Protein AF-A0A0C2FYC3-F1 (afdb_monomer_lite)

Secondary structure (DSSP, 8-state):
---S-SS-GGGGSEEE-TTS-EEE-----------EE-SSTTS-EE---EEE--SS--TTT--------BSS--TT----SS-----B-EEEEEEEETTTTEEEEEEEE-

Organism: NCBI:txid51022

pLDDT: mean 89.58, std 9.8, range [42.75, 98.19]

Foldseek 3Di:
DDDPDPDDPVQCDWDADPVRDIDHDDDDDDDDDWDQQQPDPVSGDTDGKDKAWDPPDACVGDADDDDQKFQADDDPDPDDDRDDDGIKHKDKDWDADPVVRGITIIIMID

InterPro domains:
  IPR006202 Neurotransmitter-gated ion-channel ligand-binding domain [PF02931] (8-108)
  IPR018000 Neurotransmitter-gated ion-channel, conserved site [PS00236] (34-48)
  IPR036734 Neurotransmitter-gated ion-channel ligand-binding domain superfamily [G3DSA:2.70.170.10] (2-110)
  IPR036734 Neurotransmitter-gated ion-channel ligand-binding domain superfamily [SSF63712] (11-106)

Structure (mmCIF, N/CA/C/O backbone):
data_AF-A0A0C2FYC3-F1
#
_entry.id   AF-A0A0C2FYC3-F1
#
loop_
_atom_site.group_PDB
_atom_site.id
_atom_site.type_symbol
_atom_site.label_atom_id
_atom_site.label_alt_id
_atom_site.label_comp_id
_atom_site.label_asym_id
_atom_site.label_entity_id
_atom_site.label_seq_id
_atom_site.pdbx_PDB_ins_code
_atom_site.Cartn_x
_atom_site.Cartn_y
_atom_site.Cartn_z
_atom_site.occupancy
_atom_site.B_iso_or_equiv
_atom_site.auth_seq_id
_atom_site.auth_comp_id
_atom_site.auth_asym_id
_atom_site.auth_atom_id
_atom_site.pdbx_PDB_model_num
ATOM 1 N N . ILE A 1 1 ? -22.918 -17.159 5.139 1.00 42.75 1 ILE A N 1
ATOM 2 C CA . ILE A 1 1 ? -22.942 -17.874 3.839 1.00 42.75 1 ILE A CA 1
ATOM 3 C C . ILE A 1 1 ? -21.653 -17.471 3.149 1.00 42.75 1 ILE A C 1
ATOM 5 O O . ILE A 1 1 ? -21.492 -16.287 2.909 1.00 42.75 1 ILE A O 1
ATOM 9 N N . ALA A 1 2 ? -20.694 -18.384 2.981 1.00 46.72 2 ALA A N 1
ATOM 10 C CA . ALA A 1 2 ? -19.416 -18.037 2.360 1.00 46.72 2 ALA A CA 1
ATOM 11 C C . ALA A 1 2 ? -19.657 -17.704 0.883 1.00 46.72 2 ALA A C 1
ATOM 13 O O . ALA A 1 2 ? -20.286 -18.490 0.173 1.00 46.72 2 ALA A O 1
ATOM 14 N N . LYS A 1 3 ? -19.211 -16.527 0.440 1.00 57.44 3 LYS A N 1
ATOM 15 C CA . LYS A 1 3 ? -19.319 -16.107 -0.956 1.00 57.44 3 LYS A CA 1
ATOM 16 C C . LYS A 1 3 ? -18.493 -17.064 -1.819 1.00 57.44 3 LYS A C 1
ATOM 18 O O . LYS A 1 3 ? -17.301 -17.239 -1.585 1.00 57.44 3 LYS A O 1
ATOM 23 N N . GLU A 1 4 ? -19.138 -17.694 -2.799 1.00 64.25 4 GLU A N 1
ATOM 24 C CA . GLU A 1 4 ? -18.550 -18.753 -3.637 1.00 64.25 4 GLU A CA 1
ATOM 25 C C . GLU A 1 4 ? -17.385 -18.237 -4.510 1.00 64.25 4 GLU A C 1
ATOM 27 O O . GLU A 1 4 ? -16.509 -19.001 -4.909 1.00 64.25 4 GLU A O 1
ATOM 32 N N . SER A 1 5 ? -17.310 -16.916 -4.735 1.00 64.69 5 SER A N 1
ATOM 33 C CA . SER A 1 5 ? -16.112 -16.252 -5.248 1.00 64.69 5 SER A CA 1
ATOM 34 C C . SER A 1 5 ? -15.981 -14.794 -4.814 1.00 64.69 5 SER A C 1
ATOM 36 O O . SER A 1 5 ? -16.954 -14.039 -4.827 1.00 64.69 5 SER A O 1
ATOM 38 N N . LEU A 1 6 ? -14.750 -14.389 -4.499 1.00 71.62 6 LEU A N 1
ATOM 39 C CA . LEU A 1 6 ? -14.424 -13.056 -3.976 1.00 71.62 6 LEU A CA 1
ATOM 40 C C . LEU A 1 6 ? -14.106 -12.036 -5.079 1.00 71.62 6 LEU A C 1
ATOM 42 O O . LEU A 1 6 ? -14.214 -10.840 -4.836 1.00 71.62 6 LEU A O 1
ATOM 46 N N . LEU A 1 7 ? -13.811 -12.514 -6.292 1.00 75.62 7 LEU A N 1
ATOM 47 C CA . LEU A 1 7 ? -13.701 -11.721 -7.520 1.00 75.62 7 LEU A CA 1
ATOM 48 C C . LEU A 1 7 ? -14.597 -12.304 -8.611 1.00 75.62 7 LEU A C 1
ATOM 50 O O . LEU A 1 7 ? -14.685 -13.538 -8.752 1.00 75.62 7 LEU A O 1
ATOM 54 N N . ASP A 1 8 ? -15.203 -11.418 -9.404 1.00 78.62 8 ASP A N 1
ATOM 55 C CA . ASP A 1 8 ? -15.904 -11.805 -10.628 1.00 78.62 8 ASP A CA 1
ATOM 56 C C . ASP A 1 8 ? -14.937 -12.521 -11.579 1.00 78.62 8 ASP A C 1
ATOM 58 O O . ASP A 1 8 ? -13.736 -12.253 -11.580 1.00 78.62 8 ASP A O 1
ATOM 62 N N . ALA A 1 9 ? -15.430 -13.464 -12.384 1.00 78.12 9 ALA A N 1
ATOM 63 C CA . ALA A 1 9 ? -14.572 -14.233 -13.284 1.00 78.12 9 ALA A CA 1
ATOM 64 C C . ALA A 1 9 ? -13.802 -13.341 -14.274 1.00 78.12 9 ALA A C 1
ATOM 66 O O . ALA A 1 9 ? -12.660 -13.657 -14.602 1.00 78.12 9 ALA A O 1
ATOM 67 N N . ASN A 1 10 ? -14.392 -12.220 -14.700 1.00 78.38 10 ASN A N 1
ATOM 68 C CA . ASN A 1 10 ? -13.743 -11.281 -15.612 1.00 78.38 10 ASN A CA 1
ATOM 69 C C . ASN A 1 10 ? -12.623 -10.483 -14.930 1.00 78.38 10 ASN A C 1
ATOM 71 O O . ASN A 1 10 ? -11.653 -10.124 -15.583 1.00 78.38 10 ASN A O 1
ATOM 75 N N . GLU A 1 11 ? -12.710 -10.264 -13.616 1.00 79.94 11 GLU A N 1
ATOM 76 C CA . GLU A 1 11 ? -11.709 -9.519 -12.835 1.00 79.94 11 GLU A CA 1
ATOM 77 C C . GLU A 1 11 ? -10.501 -10.374 -12.428 1.00 79.94 11 GLU A C 1
ATOM 79 O O . GLU A 1 11 ? -9.554 -9.871 -11.830 1.00 79.94 11 GLU A O 1
ATOM 84 N N . ARG A 1 12 ? -10.518 -11.679 -12.727 1.00 82.12 12 ARG A N 1
ATOM 85 C CA . ARG A 1 12 ? -9.407 -12.596 -12.414 1.00 82.12 12 ARG A CA 1
ATOM 86 C C . ARG A 1 12 ? -8.297 -12.575 -13.459 1.00 82.12 12 ARG A C 1
ATOM 88 O O . ARG A 1 12 ? -7.227 -13.132 -13.212 1.00 82.12 12 ARG A O 1
ATOM 95 N N . TYR A 1 13 ? -8.559 -12.006 -14.630 1.00 86.94 13 TYR A N 1
ATOM 96 C CA . TYR A 1 13 ? -7.596 -11.922 -15.719 1.00 86.94 13 TYR A CA 1
ATOM 97 C 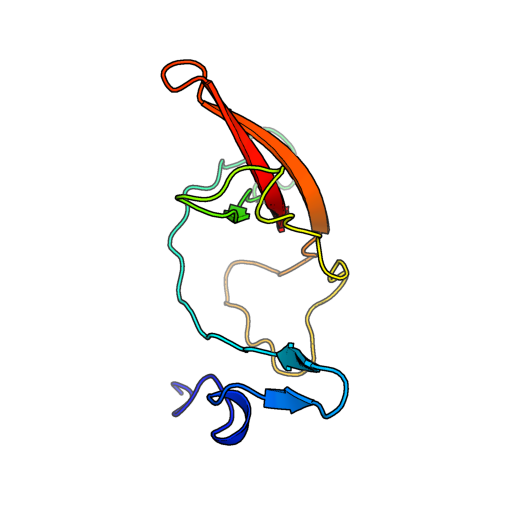C . TYR A 1 13 ? -6.873 -10.575 -15.713 1.00 86.94 13 TYR A C 1
ATOM 99 O O . TYR A 1 13 ? -7.296 -9.611 -15.081 1.00 86.94 13 TYR A O 1
ATOM 107 N N . VAL A 1 14 ? -5.742 -10.532 -16.414 1.00 92.94 14 VAL A N 1
ATOM 108 C CA . VAL A 1 14 ? -5.025 -9.286 -16.678 1.00 92.94 14 VAL A CA 1
ATOM 109 C C . VAL A 1 14 ? -5.700 -8.581 -17.850 1.00 92.94 14 VAL A C 1
ATOM 111 O O . VAL A 1 14 ? -5.827 -9.165 -18.927 1.00 92.94 14 VAL A O 1
ATOM 114 N N . ASP A 1 15 ? -6.084 -7.323 -17.653 1.00 92.62 15 ASP A N 1
ATOM 115 C CA . ASP A 1 15 ? -6.584 -6.460 -18.716 1.00 92.62 15 ASP A CA 1
ATOM 116 C C . ASP A 1 15 ? -5.416 -5.734 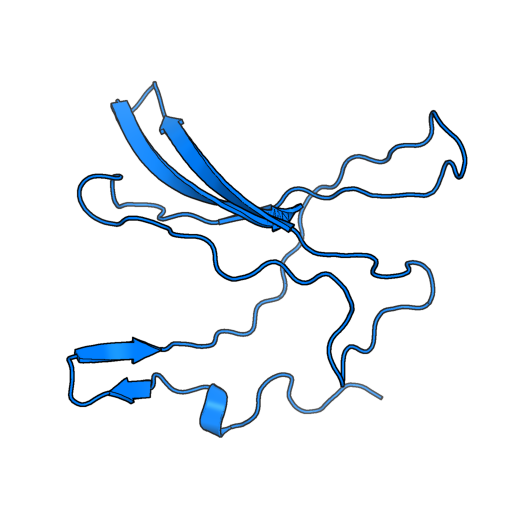-19.380 1.00 92.62 15 ASP A C 1
ATOM 118 O O . ASP A 1 15 ? -4.620 -5.070 -18.710 1.00 92.62 15 ASP A O 1
ATOM 122 N N . VAL A 1 16 ? -5.336 -5.825 -20.706 1.00 95.69 16 VAL A N 1
ATOM 123 C CA . VAL A 1 16 ? -4.337 -5.120 -21.514 1.00 95.69 16 VAL A CA 1
ATOM 124 C C . VAL A 1 16 ? -5.060 -4.143 -22.430 1.00 95.69 16 VAL A C 1
ATOM 126 O O . VAL A 1 16 ? -5.868 -4.543 -23.271 1.00 95.69 16 VAL A O 1
ATOM 129 N N . PHE A 1 17 ? -4.774 -2.857 -22.261 1.00 96.62 17 PHE A N 1
ATOM 130 C CA . PHE A 1 17 ? -5.353 -1.779 -23.051 1.00 96.62 17 PHE A CA 1
ATOM 131 C C . PHE A 1 17 ? -4.470 -1.467 -24.269 1.00 96.62 17 PHE A C 1
ATOM 133 O O . PHE A 1 17 ? -3.280 -1.780 -24.312 1.00 96.62 17 PHE A O 1
ATOM 140 N N . TYR A 1 18 ? -5.060 -0.850 -25.296 1.00 97.50 18 TYR A N 1
ATOM 141 C CA . TYR A 1 18 ? -4.382 -0.582 -26.572 1.00 97.50 18 TYR A CA 1
ATOM 142 C C . TYR A 1 18 ? -3.227 0.429 -26.462 1.00 97.50 18 TYR A C 1
ATOM 144 O O . TYR A 1 18 ? -2.389 0.498 -27.358 1.00 97.50 18 TYR A O 1
ATOM 152 N N . ASP A 1 19 ? -3.201 1.230 -25.397 1.00 98.19 19 ASP A N 1
ATOM 153 C CA . ASP A 1 19 ? -2.166 2.219 -25.084 1.00 98.19 19 ASP A CA 1
ATOM 154 C C . ASP A 1 19 ? -0.995 1.620 -24.287 1.00 98.19 19 ASP A C 1
ATOM 156 O O . ASP A 1 19 ? -0.060 2.332 -23.926 1.00 98.19 19 ASP A O 1
ATOM 160 N N . GLY A 1 20 ? -1.027 0.308 -24.038 1.00 97.69 20 GLY A N 1
ATOM 161 C CA . GLY A 1 20 ? -0.022 -0.395 -23.251 1.00 97.69 20 GLY A CA 1
ATOM 162 C C . GLY A 1 20 ? -0.277 -0.350 -21.746 1.00 97.69 20 GLY A C 1
ATOM 163 O O . GLY A 1 20 ? 0.514 -0.926 -21.000 1.00 97.69 20 GLY A O 1
ATOM 164 N N . LEU A 1 21 ? -1.365 0.279 -21.280 1.00 96.50 21 LEU A N 1
ATOM 165 C CA . LEU A 1 21 ? -1.765 0.177 -19.882 1.00 96.50 21 LEU A CA 1
ATOM 166 C C . LEU A 1 21 ? -2.147 -1.275 -19.568 1.00 96.50 21 LEU A C 1
ATOM 168 O O . LEU A 1 21 ? -2.854 -1.935 -20.332 1.00 96.50 21 LEU A O 1
ATOM 172 N N . VAL A 1 22 ? -1.691 -1.764 -18.419 1.00 95.94 22 VAL A N 1
ATOM 173 C CA . VAL A 1 22 ? -2.030 -3.091 -17.907 1.00 95.94 22 VAL A CA 1
ATOM 174 C C . VAL A 1 22 ? -2.694 -2.926 -16.550 1.00 95.94 22 VAL A C 1
ATOM 176 O O . VAL A 1 22 ? -2.155 -2.254 -15.671 1.00 95.94 22 VAL A O 1
ATOM 179 N N . ARG A 1 23 ? -3.863 -3.541 -16.370 1.00 92.88 23 ARG A N 1
ATOM 180 C CA . ARG A 1 23 ? -4.560 -3.595 -15.083 1.00 92.88 23 ARG A CA 1
ATOM 181 C C . ARG A 1 23 ? -4.659 -5.042 -14.628 1.00 92.88 23 ARG A C 1
ATOM 183 O O . ARG A 1 23 ? -5.113 -5.906 -15.370 1.00 92.88 23 ARG A O 1
ATOM 190 N N . GLN A 1 24 ? -4.270 -5.286 -13.384 1.00 91.25 24 GLN A N 1
ATOM 191 C CA . GLN A 1 24 ? -4.408 -6.582 -12.736 1.00 91.25 24 GLN A CA 1
ATOM 192 C C . GLN A 1 24 ? -5.109 -6.404 -11.391 1.00 91.25 24 GLN A C 1
ATOM 194 O O . GLN A 1 24 ? -4.697 -5.579 -10.577 1.00 91.25 24 GLN A O 1
ATOM 199 N N . SER A 1 25 ? -6.145 -7.205 -11.156 1.00 88.12 25 SER A N 1
ATOM 200 C CA . SER A 1 25 ? -6.840 -7.290 -9.875 1.00 88.12 25 SER A CA 1
ATOM 201 C C . SER A 1 25 ? -6.542 -8.644 -9.243 1.00 88.12 25 SER A C 1
ATOM 203 O O . SER A 1 25 ? -6.828 -9.691 -9.817 1.00 88.12 25 SER A O 1
ATOM 205 N N . VAL A 1 26 ? -5.929 -8.631 -8.061 1.00 85.19 26 VAL A N 1
ATOM 206 C CA . VAL A 1 26 ? -5.598 -9.850 -7.317 1.00 85.19 26 VAL A CA 1
ATOM 207 C C . VAL A 1 26 ? -6.376 -9.846 -6.015 1.00 85.19 26 VAL A C 1
ATOM 209 O O . VAL A 1 26 ? -6.354 -8.868 -5.271 1.00 85.19 26 VAL A O 1
ATOM 212 N N . TYR A 1 27 ? -7.060 -10.951 -5.734 1.00 85.50 27 TYR A N 1
ATOM 213 C CA . TYR A 1 27 ? -7.614 -11.197 -4.413 1.00 85.50 27 TYR A CA 1
ATOM 214 C C . TYR A 1 27 ? -6.552 -11.864 -3.553 1.00 85.50 27 TYR A C 1
ATOM 216 O O . TYR A 1 27 ? -5.977 -12.880 -3.946 1.00 85.50 27 TYR A O 1
ATOM 224 N N . ALA A 1 28 ? -6.334 -11.319 -2.366 1.00 86.75 28 ALA A N 1
ATOM 225 C CA . ALA A 1 28 ? -5.421 -11.883 -1.396 1.00 86.75 28 ALA A CA 1
ATOM 226 C C . ALA A 1 28 ? -5.983 -11.718 0.016 1.00 86.75 28 ALA A C 1
ATOM 228 O O . ALA A 1 28 ? -6.654 -10.734 0.330 1.00 86.75 28 ALA A O 1
ATOM 229 N N . VAL A 1 29 ? -5.695 -12.706 0.860 1.00 89.75 29 VAL A N 1
ATOM 230 C CA . VAL A 1 29 ? -5.912 -12.634 2.305 1.00 89.75 29 VAL A CA 1
ATOM 231 C C . VAL A 1 29 ? -4.562 -12.362 2.940 1.00 89.75 29 VAL A C 1
ATOM 233 O O . VAL A 1 29 ? -3.636 -13.156 2.775 1.00 89.75 29 VAL A O 1
ATOM 236 N N . TYR A 1 30 ? -4.460 -11.256 3.669 1.00 90.12 30 TYR A N 1
ATOM 237 C CA . TYR A 1 30 ? -3.259 -10.892 4.407 1.00 90.12 30 TYR A CA 1
ATOM 238 C C . TYR A 1 30 ? -3.516 -11.015 5.903 1.00 90.12 30 TYR A C 1
ATOM 240 O O . TYR A 1 30 ? -4.553 -10.585 6.403 1.00 90.12 30 TYR A O 1
ATOM 248 N N . THR A 1 31 ? -2.537 -11.566 6.612 1.00 93.19 31 THR A N 1
ATOM 249 C CA . THR A 1 31 ? -2.482 -11.524 8.072 1.00 93.19 31 THR A CA 1
ATOM 250 C C . THR A 1 31 ? -1.344 -10.585 8.444 1.00 93.19 31 THR A C 1
ATOM 252 O O . THR A 1 31 ? -0.182 -10.935 8.247 1.00 93.19 31 THR A O 1
ATOM 255 N N . ASN A 1 32 ? -1.660 -9.395 8.954 1.00 91.44 32 ASN A N 1
ATOM 256 C CA . ASN A 1 32 ? -0.666 -8.443 9.445 1.00 91.44 32 ASN A CA 1
ATOM 257 C C . ASN A 1 32 ? -0.782 -8.271 10.963 1.00 91.44 32 ASN A C 1
ATOM 259 O O . ASN A 1 32 ? -1.823 -8.525 11.567 1.00 91.44 32 ASN A O 1
ATOM 263 N N . LEU A 1 33 ? 0.307 -7.824 11.581 1.00 91.50 33 LEU A N 1
ATOM 264 C CA . LEU A 1 33 ? 0.289 -7.406 12.976 1.00 91.50 33 LEU A CA 1
ATOM 265 C C . LEU A 1 33 ? -0.197 -5.959 13.055 1.00 91.50 33 LEU A C 1
ATOM 267 O O . LEU A 1 33 ? 0.313 -5.091 12.348 1.00 91.50 33 LEU A O 1
ATOM 271 N N . CYS A 1 34 ? -1.157 -5.706 13.940 1.00 89.94 34 CYS A N 1
ATOM 272 C CA . CYS A 1 34 ? -1.689 -4.378 14.201 1.00 89.94 34 CYS A CA 1
ATOM 273 C C . CYS A 1 34 ? -1.517 -4.023 15.679 1.00 89.94 34 CYS A C 1
ATOM 275 O O . CYS A 1 34 ? -1.771 -4.842 16.565 1.00 89.94 34 CYS A O 1
ATOM 277 N N . ASN A 1 35 ? -1.054 -2.802 15.949 1.00 86.56 35 ASN A N 1
ATOM 278 C CA . ASN A 1 35 ? -0.848 -2.333 17.313 1.00 86.56 35 ASN A CA 1
ATOM 279 C C . ASN A 1 35 ? -2.184 -1.897 17.922 1.00 86.56 35 ASN A C 1
ATOM 281 O O . ASN A 1 35 ? -2.846 -0.998 17.405 1.00 86.56 35 ASN A O 1
ATOM 285 N N . MET A 1 36 ? -2.551 -2.492 19.056 1.00 84.00 36 MET A N 1
ATOM 286 C CA . MET A 1 36 ? -3.758 -2.113 19.790 1.00 84.00 36 MET A CA 1
ATOM 287 C C . MET A 1 36 ? -3.547 -0.793 20.542 1.00 84.00 36 MET A C 1
ATOM 289 O O . MET A 1 36 ? -2.599 -0.658 21.321 1.00 84.00 36 MET A O 1
ATOM 293 N N . LYS A 1 37 ? -4.450 0.174 20.344 1.00 81.88 37 LYS A N 1
ATOM 294 C CA . LYS A 1 37 ? -4.457 1.462 21.055 1.00 81.88 37 LYS A CA 1
ATOM 295 C C . LYS A 1 37 ? -5.496 1.446 22.178 1.00 81.88 37 LYS A C 1
ATOM 297 O O . LYS A 1 37 ? -6.612 1.920 22.012 1.00 81.88 37 LYS A O 1
ATOM 302 N N . VAL A 1 38 ? -5.100 0.911 23.334 1.00 84.62 38 VAL A N 1
ATOM 303 C CA . VAL A 1 38 ? -5.968 0.750 24.523 1.00 84.62 38 VAL A CA 1
ATOM 304 C C . VAL A 1 38 ? -5.795 1.846 25.579 1.00 84.62 38 VAL A C 1
ATOM 306 O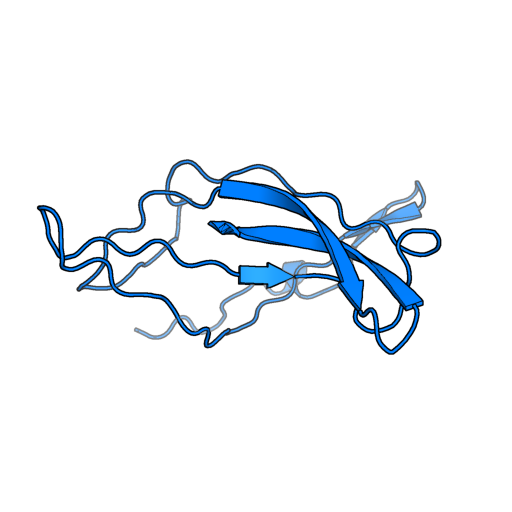 O . VAL A 1 38 ? -6.312 1.741 26.687 1.00 84.62 38 VAL A O 1
ATOM 309 N N . ASN A 1 39 ? -5.016 2.886 25.282 1.00 85.19 39 ASN A N 1
ATOM 310 C CA . ASN A 1 39 ? -4.655 3.937 26.236 1.00 85.19 39 ASN A CA 1
ATOM 311 C C . ASN A 1 39 ? -5.618 5.136 26.231 1.00 85.19 39 ASN A C 1
ATOM 313 O O . ASN A 1 39 ? -5.646 5.892 27.200 1.00 85.19 39 ASN A O 1
ATOM 317 N N . GLU A 1 40 ? -6.406 5.313 25.172 1.00 80.62 40 GLU A N 1
ATOM 318 C CA . GLU A 1 40 ? -7.293 6.463 24.981 1.00 80.62 40 GLU A CA 1
ATOM 319 C C . GLU A 1 40 ? -8.684 6.000 24.554 1.00 80.62 40 GLU A C 1
ATOM 321 O O . GLU A 1 40 ? -8.810 5.074 23.757 1.00 80.62 40 GLU A O 1
ATOM 326 N N . PHE A 1 41 ? -9.730 6.639 25.085 1.00 79.69 41 PHE A N 1
ATOM 327 C CA . PHE A 1 41 ? -11.120 6.337 24.733 1.00 79.69 41 PHE A CA 1
ATOM 328 C C . PHE A 1 41 ? -11.333 6.465 23.206 1.00 79.69 41 PHE A C 1
ATOM 330 O O . PHE A 1 41 ? -10.854 7.442 22.629 1.00 79.69 41 PHE A O 1
ATOM 337 N N . PRO A 1 42 ? -12.061 5.548 22.535 1.00 82.25 42 PRO A N 1
ATOM 338 C CA . PRO A 1 42 ? -12.910 4.482 23.083 1.00 82.25 42 PRO A CA 1
ATOM 339 C C . PRO A 1 42 ? -12.167 3.193 23.464 1.00 82.25 42 PRO A C 1
ATOM 341 O O . PRO A 1 42 ? -12.814 2.182 23.711 1.00 82.25 42 PRO A O 1
ATOM 344 N N . TYR A 1 43 ? -10.832 3.220 23.530 1.00 76.06 43 TYR A N 1
ATOM 345 C CA . TYR A 1 43 ? -9.927 2.116 23.889 1.00 76.06 43 TYR A CA 1
ATOM 346 C C . TYR A 1 43 ? -9.906 0.941 22.902 1.00 76.06 43 TYR A C 1
ATOM 348 O O . TYR A 1 43 ? -8.993 0.123 22.953 1.00 76.06 43 TYR A O 1
ATOM 356 N N . ASP A 1 44 ? -10.873 0.898 21.988 1.00 79.00 44 ASP A N 1
ATOM 357 C CA . ASP A 1 44 ? -11.083 -0.165 21.011 1.00 79.00 44 ASP A CA 1
ATOM 358 C C . ASP A 1 44 ? -11.147 0.430 19.595 1.00 79.00 44 ASP A C 1
ATOM 360 O O . ASP A 1 44 ? -12.107 0.274 18.847 1.00 79.00 44 ASP A O 1
ATOM 364 N N . SER A 1 45 ? -10.118 1.207 19.236 1.00 85.94 45 SER A N 1
ATOM 365 C CA . SER A 1 45 ? -9.885 1.642 17.854 1.00 85.94 45 SER A CA 1
ATOM 366 C C . SER A 1 45 ? -8.522 1.150 17.388 1.00 85.94 45 SER A C 1
ATOM 368 O O . SER A 1 45 ? -7.526 1.252 18.111 1.00 85.94 45 SER A O 1
ATOM 370 N N . GLN A 1 46 ? -8.476 0.596 16.180 1.00 88.31 46 GLN A N 1
ATOM 371 C CA . GLN A 1 46 ? -7.254 0.061 15.594 1.00 88.31 46 GLN A CA 1
ATOM 372 C C . GLN A 1 46 ? -6.891 0.846 14.341 1.00 88.31 46 GLN A C 1
ATOM 374 O O . GLN A 1 46 ? -7.736 1.116 13.493 1.00 88.31 46 GLN A O 1
ATOM 379 N N . VAL A 1 47 ? -5.616 1.219 14.257 1.00 91.19 47 VAL A N 1
ATOM 380 C CA . VAL A 1 47 ? -5.010 1.818 13.069 1.00 91.19 47 VAL A CA 1
ATOM 381 C C . VAL A 1 47 ? -3.904 0.871 12.645 1.00 91.19 47 VAL A C 1
ATOM 383 O O . VAL A 1 47 ? -2.915 0.708 13.369 1.00 91.19 47 VAL A O 1
ATOM 386 N N . CYS A 1 48 ? -4.113 0.200 11.518 1.00 93.06 48 CYS A N 1
ATOM 387 C CA . CYS A 1 48 ? -3.272 -0.897 11.075 1.00 93.06 48 CYS A CA 1
ATOM 388 C C . CYS A 1 48 ? -2.467 -0.463 9.864 1.00 93.06 48 CYS A C 1
ATOM 390 O O . CYS A 1 48 ? -3.029 -0.045 8.862 1.00 93.06 48 CYS A O 1
ATOM 392 N N . LEU A 1 49 ? -1.147 -0.597 9.962 1.00 94.88 49 LEU A N 1
ATOM 393 C CA . LEU A 1 49 ? -0.252 -0.238 8.875 1.00 94.88 49 LEU A CA 1
ATOM 394 C C . LEU A 1 49 ? 0.042 -1.465 8.021 1.00 94.88 49 LEU A C 1
ATOM 396 O O . LEU A 1 49 ? 0.467 -2.502 8.539 1.00 94.88 49 LEU A O 1
ATOM 400 N N . ILE A 1 50 ? -0.162 -1.322 6.718 1.00 95.69 50 ILE A N 1
ATOM 401 C CA . ILE A 1 50 ? 0.242 -2.307 5.718 1.00 95.69 50 ILE A CA 1
ATOM 402 C C . ILE A 1 50 ? 1.107 -1.570 4.705 1.00 95.69 50 ILE A C 1
ATOM 404 O O . ILE A 1 50 ? 0.652 -0.612 4.092 1.00 95.69 50 ILE A O 1
ATOM 408 N N . ASP A 1 51 ? 2.345 -2.014 4.532 1.00 96.06 51 ASP A N 1
ATOM 409 C CA . ASP A 1 51 ? 3.251 -1.475 3.524 1.00 96.06 51 ASP A CA 1
ATOM 410 C C . ASP A 1 51 ? 3.374 -2.513 2.391 1.00 96.06 51 ASP A C 1
ATOM 412 O O . ASP A 1 51 ? 3.653 -3.687 2.648 1.00 96.06 51 ASP A O 1
ATOM 416 N N . ILE A 1 52 ? 3.106 -2.107 1.146 1.00 95.75 52 ILE A N 1
ATOM 417 C CA . ILE A 1 52 ? 3.214 -2.961 -0.048 1.00 95.75 52 ILE A CA 1
ATOM 418 C C . ILE A 1 52 ? 4.160 -2.295 -1.044 1.00 95.75 52 ILE A C 1
ATOM 420 O O . ILE A 1 52 ? 3.888 -1.198 -1.529 1.00 95.75 52 ILE A O 1
ATOM 424 N N . GLY A 1 53 ? 5.245 -2.980 -1.391 1.00 95.44 53 GLY A N 1
ATOM 425 C CA . GLY A 1 53 ? 6.247 -2.504 -2.341 1.00 95.44 53 GLY A CA 1
ATOM 426 C C . GLY A 1 53 ? 6.911 -3.649 -3.110 1.00 95.44 53 GLY A C 1
ATOM 427 O O . GLY A 1 53 ? 6.607 -4.823 -2.870 1.00 95.44 53 GLY A O 1
ATOM 428 N N . PRO A 1 54 ? 7.801 -3.326 -4.059 1.00 95.31 54 PRO A N 1
ATOM 429 C CA . PRO A 1 54 ? 8.552 -4.314 -4.809 1.00 95.31 54 PRO A CA 1
ATOM 430 C C . PRO A 1 54 ? 9.574 -5.004 -3.903 1.00 95.31 54 PRO A C 1
ATOM 432 O O . PRO A 1 54 ? 10.235 -4.372 -3.088 1.00 95.31 54 PRO A O 1
ATOM 435 N N . TRP A 1 55 ? 9.737 -6.314 -4.082 1.00 93.88 55 TRP A N 1
ATOM 436 C CA . TRP A 1 55 ? 10.726 -7.084 -3.324 1.00 93.88 55 TRP A CA 1
ATOM 437 C C . TRP A 1 55 ? 12.137 -7.024 -3.926 1.00 93.88 55 TRP A C 1
ATOM 439 O O . TRP A 1 55 ? 13.123 -7.259 -3.238 1.00 93.88 55 TRP A O 1
ATOM 449 N N . SER A 1 56 ? 12.246 -6.793 -5.236 1.00 94.56 56 SER A N 1
ATOM 450 C CA . SER A 1 56 ? 13.506 -6.976 -5.978 1.00 94.56 56 SER A CA 1
ATOM 451 C C . SER A 1 56 ? 13.811 -5.865 -6.974 1.00 94.56 56 SER A C 1
ATOM 453 O O . SER A 1 56 ? 14.721 -6.030 -7.777 1.00 94.56 56 SER A O 1
ATOM 455 N N . TYR A 1 57 ? 13.053 -4.771 -6.931 1.00 96.44 57 TYR A N 1
ATOM 456 C CA . TYR A 1 57 ? 13.242 -3.627 -7.814 1.00 96.44 57 TYR A CA 1
ATOM 457 C C . TYR A 1 57 ? 13.468 -2.365 -6.998 1.00 96.44 57 TYR A C 1
ATOM 459 O O . TYR A 1 57 ? 12.751 -2.141 -6.018 1.00 96.44 57 TYR A O 1
ATOM 467 N N . THR A 1 58 ? 14.447 -1.564 -7.406 1.00 96.44 58 THR A N 1
ATOM 468 C CA . THR A 1 58 ? 14.728 -0.276 -6.765 1.00 96.44 58 THR A CA 1
ATOM 469 C C . THR A 1 58 ? 13.713 0.788 -7.184 1.00 96.44 58 THR A C 1
ATOM 471 O O . THR A 1 58 ? 12.915 0.590 -8.105 1.00 96.44 58 THR A O 1
ATOM 474 N N . ASP A 1 59 ? 13.751 1.948 -6.529 1.00 95.38 59 ASP A N 1
ATOM 475 C CA . ASP A 1 59 ? 12.941 3.113 -6.896 1.00 95.38 59 ASP A CA 1
ATOM 476 C C . ASP A 1 59 ? 13.317 3.737 -8.253 1.00 95.38 59 ASP A C 1
ATOM 478 O O . ASP A 1 59 ? 12.505 4.455 -8.836 1.00 95.38 59 ASP A O 1
ATOM 482 N N . GLU A 1 60 ? 14.495 3.422 -8.796 1.00 95.56 60 GLU A N 1
ATOM 483 C CA . GLU A 1 60 ? 14.887 3.782 -10.165 1.00 95.56 60 GLU A CA 1
ATOM 484 C C . GLU A 1 60 ? 14.279 2.849 -11.231 1.00 95.56 60 GLU A C 1
ATOM 486 O O . GLU A 1 60 ? 14.160 3.234 -12.397 1.00 95.56 60 GLU A O 1
ATOM 491 N N . GLU A 1 61 ? 13.884 1.630 -10.851 1.00 97.00 61 GLU A N 1
ATOM 492 C CA . GLU A 1 61 ? 13.348 0.608 -11.759 1.00 97.00 61 GLU A CA 1
ATOM 493 C C . GLU A 1 61 ? 11.817 0.544 -11.720 1.00 97.00 61 GLU A C 1
ATOM 495 O O . GLU A 1 61 ? 11.163 0.524 -12.766 1.00 97.00 61 GLU A O 1
ATOM 500 N N . VAL A 1 62 ? 11.237 0.497 -10.515 1.00 97.19 62 VAL A N 1
ATOM 501 C CA . VAL A 1 62 ? 9.791 0.377 -10.295 1.00 97.19 62 VAL A CA 1
ATOM 502 C C . VAL A 1 62 ? 9.342 1.354 -9.212 1.00 97.19 62 VAL A C 1
ATOM 504 O O . VAL A 1 62 ? 9.728 1.249 -8.049 1.00 97.19 62 VAL A O 1
ATOM 507 N N . HIS A 1 63 ? 8.443 2.268 -9.590 1.00 96.81 63 HIS A N 1
ATOM 508 C CA . HIS A 1 63 ? 7.840 3.226 -8.663 1.00 96.81 63 HIS A CA 1
ATOM 509 C C . HIS A 1 63 ? 6.442 2.774 -8.230 1.00 96.81 63 HIS A C 1
ATOM 511 O O . HIS A 1 63 ? 5.521 2.697 -9.046 1.00 96.81 63 HIS A O 1
ATOM 517 N N . SER A 1 64 ? 6.259 2.533 -6.933 1.00 97.12 64 SER A N 1
ATOM 518 C CA . SER A 1 64 ? 4.953 2.251 -6.331 1.00 97.12 64 SER A CA 1
ATOM 519 C C . SER A 1 64 ? 4.229 3.552 -6.000 1.00 97.12 64 SER A C 1
ATOM 521 O O . SER A 1 64 ? 4.628 4.281 -5.094 1.00 97.12 64 SER A O 1
ATOM 523 N N . ILE A 1 65 ? 3.157 3.854 -6.733 1.00 96.31 65 ILE A N 1
ATOM 524 C CA . ILE A 1 65 ? 2.355 5.068 -6.536 1.00 96.31 65 ILE A CA 1
ATOM 525 C C . ILE A 1 65 ? 1.013 4.674 -5.902 1.00 96.31 65 ILE A C 1
ATOM 527 O O . ILE A 1 65 ? 0.357 3.755 -6.404 1.00 96.31 65 ILE A O 1
ATOM 531 N N . PRO A 1 66 ? 0.576 5.337 -4.813 1.00 96.94 66 PRO A N 1
ATOM 532 C CA . PRO A 1 66 ? -0.685 5.016 -4.160 1.00 96.94 66 PRO A CA 1
ATOM 533 C C . PRO A 1 66 ? -1.885 5.266 -5.077 1.00 96.94 66 PRO A C 1
ATOM 535 O O . PRO A 1 66 ? -1.932 6.226 -5.850 1.00 96.94 66 PRO A O 1
ATOM 538 N N . GLY A 1 67 ? -2.894 4.406 -4.934 1.00 94.38 67 GLY A N 1
ATOM 539 C CA . GLY A 1 67 ? -4.228 4.649 -5.467 1.00 94.38 67 GLY A CA 1
ATOM 540 C C . GLY A 1 67 ? -4.967 5.747 -4.695 1.00 94.38 67 GLY A C 1
ATOM 541 O O . GLY A 1 67 ? -4.383 6.541 -3.964 1.00 94.38 67 GLY A O 1
ATOM 542 N N . LYS A 1 68 ? -6.291 5.798 -4.857 1.00 95.44 68 LYS A N 1
ATOM 543 C CA . LYS A 1 68 ? -7.134 6.708 -4.072 1.00 95.44 68 LYS A CA 1
ATOM 544 C C . LYS A 1 68 ? -7.431 6.104 -2.701 1.00 95.44 68 LYS A C 1
ATOM 546 O O . LYS A 1 68 ? -7.806 4.935 -2.631 1.00 95.44 68 LYS A O 1
ATOM 551 N N . SER A 1 69 ? -7.370 6.933 -1.660 1.00 96.69 69 SER A N 1
ATOM 552 C CA . SER A 1 69 ? -7.892 6.595 -0.334 1.00 96.69 69 SER A CA 1
ATOM 553 C C . SER A 1 69 ? -9.381 6.246 -0.389 1.00 96.69 69 SER A C 1
ATOM 555 O O . SER A 1 69 ? -10.144 6.790 -1.196 1.00 96.69 69 SER A O 1
ATOM 557 N N . ILE A 1 70 ? -9.795 5.353 0.506 1.00 95.31 70 ILE A N 1
ATOM 558 C CA . ILE A 1 70 ? -11.177 4.918 0.687 1.00 95.31 70 ILE A CA 1
ATOM 559 C C . ILE A 1 70 ? -11.686 5.519 1.997 1.00 95.31 70 ILE A C 1
ATOM 561 O O . ILE A 1 70 ? -11.349 5.054 3.078 1.00 95.31 70 ILE A O 1
ATOM 565 N N . GLU A 1 71 ? -12.521 6.549 1.902 1.00 93.44 71 GLU A N 1
ATOM 566 C CA . GLU A 1 71 ? -13.062 7.257 3.078 1.00 93.44 71 GLU A CA 1
ATOM 567 C C . GLU A 1 71 ? -14.301 6.575 3.685 1.00 93.44 71 GLU A C 1
ATOM 569 O O . GLU A 1 71 ? -14.803 7.003 4.719 1.00 93.44 71 GLU A O 1
ATOM 574 N N . SER A 1 72 ? -14.846 5.554 3.016 1.00 90.50 72 SER A N 1
ATOM 575 C CA . SER A 1 72 ? -15.997 4.779 3.495 1.00 90.50 72 SER A CA 1
ATOM 576 C C . SER A 1 72 ? -16.085 3.424 2.779 1.00 90.50 72 SER A C 1
ATOM 578 O O . SER A 1 72 ? -15.605 3.320 1.645 1.00 90.50 72 SER A O 1
ATOM 580 N N . PRO A 1 73 ? -16.691 2.389 3.392 1.00 88.50 73 PRO A N 1
ATOM 581 C CA . PRO A 1 73 ? -16.816 1.080 2.762 1.00 88.50 73 PRO A CA 1
ATOM 582 C C . PRO A 1 73 ? -17.585 1.150 1.436 1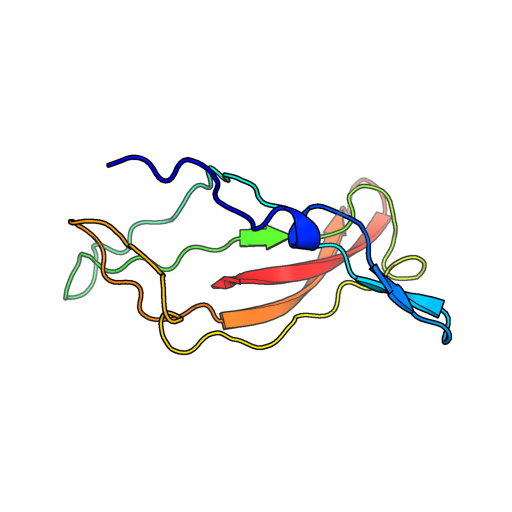.00 88.50 73 PRO A C 1
ATOM 584 O O . PRO A 1 73 ? -18.608 1.826 1.322 1.00 88.50 73 PRO A O 1
ATOM 587 N N . TYR A 1 74 ? -17.110 0.415 0.431 1.00 84.50 74 TYR A N 1
ATOM 588 C CA . TYR A 1 74 ? -17.781 0.313 -0.863 1.00 84.50 74 TYR A CA 1
ATOM 589 C C . TYR A 1 74 ? -19.009 -0.610 -0.796 1.00 84.50 74 TYR A C 1
ATOM 591 O O . TYR A 1 74 ? -19.137 -1.467 0.083 1.00 84.50 74 TYR A O 1
ATOM 599 N N . THR A 1 75 ? -19.904 -0.478 -1.778 1.00 83.06 75 THR A N 1
ATOM 600 C CA . THR A 1 75 ? -21.081 -1.344 -1.919 1.00 83.06 75 THR A CA 1
ATOM 601 C C . THR A 1 75 ? -20.665 -2.807 -2.081 1.00 83.06 75 THR A C 1
ATOM 603 O O . THR A 1 75 ? -20.091 -3.180 -3.101 1.00 83.06 75 THR A O 1
ATOM 606 N N . GLY A 1 76 ? -20.991 -3.646 -1.097 1.00 83.25 76 GLY A N 1
ATOM 607 C CA . GLY A 1 76 ? -20.634 -5.069 -1.089 1.00 83.25 76 GLY A CA 1
ATOM 608 C C . GLY A 1 76 ? -19.509 -5.441 -0.122 1.00 83.25 76 GLY A C 1
ATOM 609 O O . GLY A 1 76 ? -19.170 -6.620 -0.043 1.00 83.25 76 GLY A O 1
ATOM 610 N N . PHE A 1 77 ? -18.961 -4.479 0.627 1.00 88.19 77 PHE A N 1
ATOM 611 C CA . PHE A 1 77 ? -18.145 -4.774 1.801 1.00 88.19 77 PHE A CA 1
ATOM 612 C C . PHE A 1 77 ? -19.006 -5.433 2.890 1.00 88.19 77 PHE A C 1
ATOM 614 O O . PHE A 1 77 ? -20.004 -4.861 3.324 1.00 88.19 77 PHE A O 1
ATOM 621 N N . GLU A 1 78 ? -18.630 -6.644 3.311 1.00 88.62 78 GLU A N 1
ATOM 622 C CA . GLU A 1 78 ? -19.386 -7.418 4.310 1.00 88.62 78 GLU A CA 1
ATOM 623 C C . GLU A 1 78 ? -18.998 -7.064 5.755 1.00 88.62 78 GLU A C 1
ATOM 625 O O . GLU A 1 78 ? -19.835 -7.158 6.648 1.00 88.62 78 GLU A O 1
ATOM 630 N N . GLY A 1 79 ? -17.755 -6.623 5.984 1.00 89.94 79 GLY A N 1
ATOM 631 C CA . GLY A 1 79 ? -17.246 -6.330 7.325 1.00 89.94 79 GLY A CA 1
ATOM 632 C C . GLY A 1 79 ? -17.204 -7.555 8.243 1.00 89.94 79 GLY A C 1
ATOM 633 O O . GLY A 1 79 ? -17.109 -8.696 7.790 1.00 89.94 79 GLY A O 1
ATOM 634 N N . ASN A 1 80 ? -17.230 -7.308 9.552 1.00 89.75 80 ASN A N 1
ATOM 635 C CA . ASN A 1 80 ? -17.396 -8.335 10.580 1.00 89.75 80 ASN A CA 1
ATOM 636 C C . ASN A 1 80 ? -18.236 -7.788 11.751 1.00 89.75 80 ASN A C 1
ATOM 638 O O . ASN A 1 80 ? -18.685 -6.646 11.707 1.00 89.75 80 ASN A O 1
ATOM 642 N N . SER A 1 81 ? -18.501 -8.621 12.762 1.00 92.38 81 SER A N 1
ATOM 643 C CA . SER A 1 81 ? -19.364 -8.276 13.902 1.00 92.38 81 SER A CA 1
ATOM 644 C C . SER A 1 81 ? -18.696 -7.432 14.988 1.00 92.38 81 SER A C 1
ATOM 646 O O . SER A 1 81 ? -19.401 -6.887 15.835 1.00 92.38 81 SER A O 1
ATOM 648 N N . GLU A 1 82 ? -17.370 -7.342 14.994 1.00 90.12 82 GLU A N 1
ATOM 649 C CA . GLU A 1 82 ? -16.592 -6.732 16.071 1.00 90.12 82 GLU A CA 1
A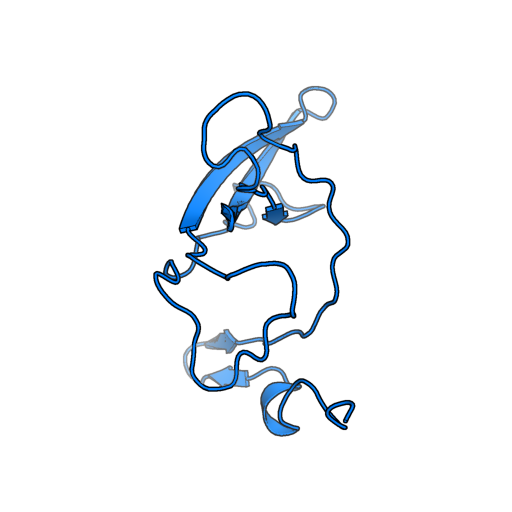TOM 650 C C . GLU A 1 82 ? -16.079 -5.339 15.699 1.00 90.12 82 GLU A C 1
ATOM 652 O O . GLU A 1 82 ? -16.029 -4.460 16.554 1.00 90.12 82 GLU A O 1
ATOM 657 N N . TRP A 1 83 ? -15.701 -5.132 14.436 1.00 89.00 83 TRP A N 1
ATOM 658 C CA . TRP A 1 83 ? -14.985 -3.944 13.984 1.00 89.00 83 TRP A CA 1
ATOM 659 C C . TRP A 1 83 ? -15.717 -3.223 12.862 1.00 89.00 83 TRP A C 1
ATOM 661 O O . TRP A 1 83 ? -15.953 -3.780 11.786 1.00 89.00 83 TRP A O 1
ATOM 671 N N . ASP A 1 84 ? -15.955 -1.934 13.085 1.00 90.50 84 ASP A N 1
ATOM 672 C CA . ASP A 1 84 ? -16.421 -1.023 12.051 1.00 90.50 84 ASP A CA 1
ATOM 673 C C . ASP A 1 84 ? -15.249 -0.563 11.177 1.00 90.50 84 ASP A C 1
ATOM 675 O O . ASP A 1 84 ? -14.260 0.002 11.655 1.00 90.50 84 ASP A O 1
ATOM 679 N N . PHE A 1 85 ? -15.372 -0.758 9.863 1.00 92.31 85 PHE A N 1
ATOM 680 C CA . PHE A 1 85 ? -14.443 -0.155 8.913 1.00 92.31 85 PHE A CA 1
ATOM 681 C C . PHE A 1 85 ? -14.725 1.344 8.810 1.00 92.31 85 PHE A C 1
ATOM 683 O O . PHE A 1 85 ? -15.814 1.754 8.404 1.00 92.31 85 PHE A O 1
ATOM 690 N N . THR A 1 86 ? -13.728 2.162 9.143 1.00 91.81 86 THR A N 1
ATOM 691 C CA . THR A 1 86 ? -13.851 3.622 9.083 1.00 91.81 86 THR A CA 1
ATOM 692 C C . THR A 1 86 ? -13.323 4.160 7.760 1.00 91.81 86 THR A C 1
ATOM 694 O O . THR A 1 86 ? -14.072 4.773 7.005 1.00 91.81 86 THR A O 1
ATOM 697 N N . LYS A 1 87 ? -12.049 3.906 7.463 1.00 94.62 87 LYS A N 1
ATOM 698 C CA . LYS A 1 87 ? -11.355 4.374 6.264 1.00 94.62 87 LYS A CA 1
ATOM 699 C C . LYS A 1 87 ? -10.109 3.533 5.992 1.00 94.62 87 LYS A C 1
ATOM 701 O O . LYS A 1 87 ? -9.652 2.805 6.865 1.00 94.62 87 LYS A O 1
ATOM 706 N N . LEU A 1 88 ? -9.576 3.677 4.784 1.00 95.56 88 LEU A N 1
ATOM 707 C CA . LEU A 1 88 ? -8.277 3.170 4.360 1.00 95.56 88 LEU A CA 1
ATOM 708 C C . LEU A 1 88 ? -7.558 4.293 3.615 1.00 95.56 88 LEU A C 1
ATOM 710 O O . LEU A 1 88 ? -7.904 4.624 2.477 1.00 95.56 88 LEU A O 1
ATOM 714 N N . LEU A 1 89 ? -6.587 4.907 4.272 1.00 97.12 89 LEU A N 1
ATOM 715 C CA . LEU A 1 89 ? -5.789 5.991 3.725 1.00 97.12 89 LEU A CA 1
ATOM 716 C C . LEU A 1 89 ? -4.546 5.428 3.045 1.00 97.12 89 LEU A C 1
ATOM 718 O O . LEU A 1 89 ? -3.932 4.491 3.544 1.00 97.12 89 LEU A O 1
ATOM 722 N N . THR A 1 90 ? -4.170 6.003 1.905 1.00 97.81 90 THR A N 1
ATOM 723 C CA . THR A 1 90 ? -3.018 5.543 1.122 1.00 97.81 90 THR A CA 1
ATOM 724 C C . THR A 1 90 ? -1.960 6.627 0.998 1.00 97.81 90 THR A C 1
ATOM 726 O O . THR A 1 90 ? -2.276 7.759 0.627 1.00 97.81 90 THR A O 1
ATOM 729 N N . PHE A 1 91 ? -0.701 6.266 1.229 1.00 97.44 91 PHE A N 1
ATOM 730 C CA . PHE A 1 91 ? 0.440 7.175 1.169 1.00 97.44 91 PHE A CA 1
ATOM 731 C C . PHE A 1 91 ? 1.593 6.549 0.387 1.00 97.44 91 PHE A C 1
ATOM 733 O O . PHE A 1 91 ? 1.838 5.349 0.480 1.00 97.44 91 PHE A O 1
ATOM 740 N N . GLU A 1 92 ? 2.330 7.369 -0.357 1.00 97.38 92 GLU A N 1
ATOM 741 C CA . GLU A 1 92 ? 3.635 6.969 -0.882 1.00 97.38 92 GLU A CA 1
ATOM 742 C C . GLU A 1 92 ? 4.657 7.009 0.258 1.00 97.38 92 GLU A C 1
ATOM 744 O O . GLU A 1 92 ? 4.729 7.988 1.008 1.00 97.38 92 GLU A O 1
ATOM 749 N N . LYS A 1 93 ? 5.468 5.961 0.374 1.00 97.38 93 LYS A N 1
ATOM 750 C CA . LYS A 1 93 ? 6.578 5.881 1.317 1.00 97.38 93 LYS A CA 1
ATOM 751 C C . LYS A 1 93 ? 7.845 5.475 0.572 1.00 97.38 93 LYS A C 1
ATOM 753 O O . LYS A 1 93 ? 7.832 4.587 -0.273 1.00 97.38 93 LYS A O 1
ATOM 758 N N . ARG A 1 94 ? 8.950 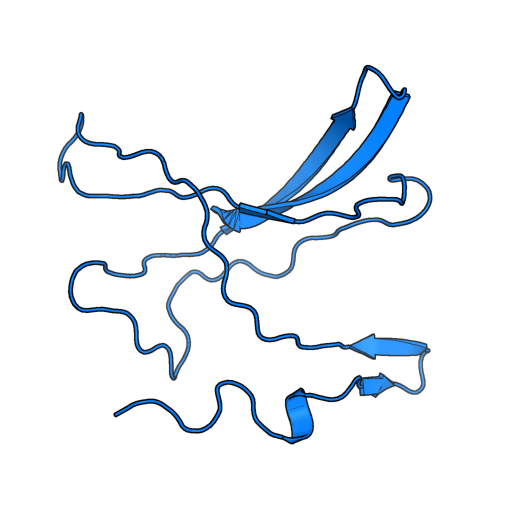6.143 0.895 1.00 96.31 94 ARG A N 1
ATOM 759 C CA . ARG A 1 94 ? 10.290 5.783 0.420 1.00 96.31 94 ARG A CA 1
ATOM 760 C C . ARG A 1 94 ? 11.023 5.072 1.540 1.00 96.31 94 ARG A C 1
ATOM 762 O O . ARG A 1 94 ? 11.053 5.587 2.660 1.00 96.31 94 ARG A O 1
ATOM 769 N N . SER A 1 95 ? 11.591 3.921 1.223 1.00 95.75 95 SER A N 1
ATOM 770 C CA . SER A 1 95 ? 12.263 3.044 2.173 1.00 95.75 95 SER A CA 1
ATOM 771 C C . SER A 1 95 ? 13.621 2.608 1.648 1.00 95.75 95 SER A C 1
ATOM 773 O O . SER A 1 95 ? 13.904 2.675 0.454 1.00 95.75 95 SER A O 1
ATOM 775 N N . CYS A 1 96 ? 14.481 2.206 2.577 1.00 95.38 96 CYS A N 1
ATOM 776 C CA . CYS A 1 96 ? 15.842 1.786 2.295 1.00 95.38 96 CYS A CA 1
ATOM 777 C C . CYS A 1 96 ? 16.204 0.609 3.201 1.00 95.38 96 CYS A C 1
ATOM 779 O O . CYS A 1 96 ? 15.970 0.669 4.412 1.00 95.38 96 CYS A O 1
ATOM 781 N N . ASP A 1 97 ? 16.773 -0.439 2.615 1.00 93.44 97 ASP A N 1
ATOM 782 C CA . ASP A 1 97 ? 17.544 -1.444 3.340 1.00 93.44 97 ASP A CA 1
ATOM 783 C C . ASP A 1 97 ? 19.018 -1.018 3.327 1.00 93.44 97 ASP A C 1
ATOM 785 O O . ASP A 1 97 ? 19.692 -1.069 2.294 1.00 93.44 97 ASP A O 1
ATOM 789 N N . SER A 1 98 ? 19.507 -0.560 4.482 1.00 91.12 98 SER A N 1
ATOM 790 C CA . SER A 1 98 ? 20.862 -0.024 4.627 1.00 91.12 98 SER A CA 1
ATOM 791 C C . SER A 1 98 ? 21.954 -1.073 4.459 1.00 91.12 98 SER A C 1
ATOM 793 O O . SER A 1 98 ? 23.070 -0.717 4.088 1.00 91.12 98 SER A O 1
ATOM 795 N N . ASP A 1 99 ? 21.660 -2.343 4.742 1.00 92.44 99 ASP A N 1
ATOM 796 C CA . ASP A 1 99 ? 22.660 -3.409 4.669 1.00 92.44 99 ASP A CA 1
ATOM 797 C C . ASP A 1 99 ? 22.944 -3.792 3.210 1.00 92.44 99 ASP A C 1
ATOM 799 O O . ASP A 1 99 ? 24.050 -4.223 2.877 1.00 92.44 99 ASP A O 1
ATOM 803 N N . ALA A 1 100 ? 21.954 -3.592 2.334 1.00 90.25 100 ALA A N 1
ATOM 804 C CA . ALA A 1 100 ? 22.029 -3.868 0.904 1.00 90.25 100 ALA A CA 1
ATOM 805 C C . ALA A 1 100 ? 22.189 -2.611 0.023 1.00 90.25 100 ALA A C 1
ATOM 807 O O . ALA A 1 100 ? 22.300 -2.758 -1.192 1.00 90.25 100 ALA A O 1
ATOM 808 N N . ASP A 1 101 ? 22.185 -1.406 0.610 1.00 92.06 101 ASP A N 1
ATOM 809 C CA . ASP A 1 101 ? 22.072 -0.118 -0.106 1.00 92.06 101 ASP A CA 1
ATOM 810 C C . ASP A 1 101 ? 20.929 -0.128 -1.140 1.00 92.06 101 ASP A C 1
ATOM 812 O O . ASP A 1 101 ? 21.067 0.287 -2.291 1.00 92.06 101 ASP A O 1
ATOM 816 N N . PHE A 1 102 ? 19.787 -0.681 -0.730 1.00 95.00 102 PHE A N 1
ATOM 817 C CA . PHE A 1 102 ? 18.647 -0.925 -1.604 1.00 95.00 102 PHE A CA 1
ATOM 818 C C . PHE A 1 102 ? 17.525 0.065 -1.285 1.00 95.00 102 PHE A C 1
ATOM 820 O O . PHE A 1 102 ? 16.875 -0.038 -0.242 1.00 95.00 102 PHE A O 1
ATOM 827 N N . HIS A 1 103 ? 17.305 1.030 -2.181 1.00 96.81 103 HIS A N 1
ATOM 828 C CA . HIS A 1 103 ? 16.276 2.072 -2.065 1.00 96.81 103 HIS A CA 1
ATOM 829 C C . HIS A 1 103 ? 15.057 1.698 -2.903 1.00 96.81 103 HIS A C 1
ATOM 831 O O . HIS A 1 103 ? 15.195 1.281 -4.051 1.00 96.81 103 HIS A O 1
ATOM 837 N N . TYR A 1 104 ? 13.861 1.815 -2.331 1.00 97.19 104 TYR A N 1
ATOM 838 C CA . TYR A 1 104 ? 12.615 1.413 -2.982 1.00 97.19 104 TYR A CA 1
ATOM 839 C C . TYR A 1 104 ? 11.428 2.266 -2.528 1.00 97.19 104 TYR A C 1
ATOM 841 O O . TYR A 1 104 ? 11.437 2.912 -1.475 1.00 97.19 104 TYR A O 1
ATOM 849 N N . THR A 1 105 ? 10.375 2.261 -3.344 1.00 97.94 105 THR A N 1
ATOM 850 C CA . THR A 1 105 ? 9.107 2.939 -3.053 1.00 97.94 105 THR A CA 1
ATOM 851 C C . THR A 1 105 ? 8.025 1.920 -2.735 1.00 97.94 105 THR A C 1
ATOM 853 O O . THR A 1 105 ? 7.877 0.903 -3.414 1.00 97.94 105 THR A O 1
ATOM 856 N N . GLU A 1 106 ? 7.229 2.207 -1.716 1.00 97.69 106 GLU A N 1
ATOM 857 C CA . GLU A 1 106 ? 6.117 1.373 -1.277 1.00 97.69 106 GLU A CA 1
ATOM 858 C C . GLU A 1 106 ? 4.864 2.218 -1.044 1.00 97.69 106 GLU A C 1
ATOM 860 O O . GLU A 1 106 ? 4.924 3.424 -0.787 1.00 97.69 106 GLU A O 1
ATOM 865 N N . VAL A 1 107 ? 3.707 1.573 -1.132 1.00 97.81 107 VAL A N 1
ATOM 866 C CA . VAL A 1 107 ? 2.428 2.160 -0.749 1.00 97.81 107 VAL A CA 1
ATOM 867 C C . VAL A 1 107 ? 2.116 1.740 0.676 1.00 97.81 107 VAL A C 1
ATOM 869 O O . VAL A 1 107 ? 1.987 0.551 0.968 1.00 97.81 107 VAL A O 1
ATOM 872 N N . ARG A 1 108 ? 1.961 2.732 1.548 1.00 97.25 108 ARG A N 1
ATOM 873 C CA . ARG A 1 108 ? 1.477 2.561 2.913 1.00 97.25 108 ARG A CA 1
ATOM 874 C C . ARG A 1 108 ? -0.032 2.722 2.958 1.00 97.25 108 ARG A C 1
ATOM 876 O O . ARG A 1 108 ? -0.558 3.733 2.498 1.00 97.25 108 ARG A O 1
ATOM 883 N N . PHE A 1 109 ? -0.693 1.761 3.579 1.00 96.19 109 PHE A N 1
ATOM 884 C CA . PHE A 1 109 ? -2.107 1.782 3.912 1.00 96.19 109 PHE A CA 1
ATOM 885 C C . PHE A 1 109 ? -2.273 1.982 5.425 1.00 96.19 109 PHE A C 1
ATOM 887 O O . PHE A 1 109 ? -1.562 1.329 6.195 1.00 96.19 109 PHE A O 1
ATOM 894 N N . GLU A 1 110 ? -3.181 2.876 5.829 1.00 94.62 110 GLU A N 1
ATOM 895 C CA . GLU A 1 110 ? -3.517 3.213 7.228 1.00 94.62 110 GLU A CA 1
ATOM 896 C C . GLU A 1 110 ? -5.028 3.240 7.487 1.00 94.62 110 GLU A C 1
ATOM 898 O O . GLU A 1 110 ? -5.755 3.874 6.684 1.00 94.62 110 GLU A O 1
#

Radius of gyration: 17.43 Å; chains: 1; bounding box: 46×26×53 Å

Sequence (110 aa):
IAKESLLDANERYVDVFYDGLVRQSVYAVYTNLCNMKVNEFPYDSQVCLIDIGPWSYTDEEVHSIPGKSIESPYTGFEGNSEWDFTKLLTFEKRSCDSDADFHYTEVRFE